Protein AF-A0AAN8KBB2-F1 (afdb_monomer_lite)

pLDDT: mean 76.2, std 16.67, range [43.81, 94.25]

Sequence (105 aa):
MLLILSHGQSGVERGFSFNAKILTENMQDKSIINRRHIVHHVHLIGGVDKFEVTPQCLQYASAARIKYRQYLDDQKKEDAKSTVDSKRKYIGDELTDCKKKKKMP

Secondary structure (DSSP, 8-state):
------S----TTSS--GGGTGGGTS--HHHHHHHHHHHHHHHHHTSGGG----HHHHHHHHHHHHHHHHHHHHHHHHHHHHHHHHHHHHHHHHHHHHHHHTT--

Radius of gyration: 27.63 Å; chains: 1; bounding box: 49×52×86 Å

Organism: Patella caerulea (NCBI:txid87958)

Structure (mmCIF, N/CA/C/O backbone):
data_AF-A0AAN8KBB2-F1
#
_entry.id   AF-A0AAN8KBB2-F1
#
loop_
_atom_site.group_PDB
_atom_site.id
_atom_site.type_symbol
_atom_site.label_atom_id
_atom_site.label_alt_id
_atom_site.label_comp_id
_atom_site.label_a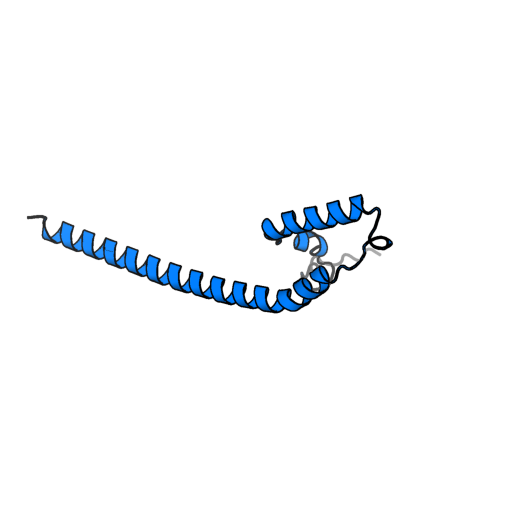sym_id
_atom_site.label_entity_id
_atom_site.label_seq_id
_atom_site.pdbx_PDB_ins_code
_atom_site.Cartn_x
_atom_site.Cartn_y
_atom_site.Cartn_z
_atom_site.occupancy
_atom_site.B_iso_or_equiv
_atom_site.auth_seq_id
_atom_site.auth_comp_id
_atom_site.auth_asym_id
_atom_site.auth_atom_id
_atom_site.pdbx_PDB_model_num
ATOM 1 N N . MET A 1 1 ? -31.308 42.283 -35.316 1.00 43.81 1 MET A N 1
ATOM 2 C CA . MET A 1 1 ? -32.445 41.836 -34.486 1.00 43.81 1 MET A CA 1
ATOM 3 C C . MET A 1 1 ? -31.862 41.245 -33.209 1.00 43.81 1 MET A C 1
ATOM 5 O O . MET A 1 1 ? -31.059 40.328 -33.300 1.00 43.81 1 MET A O 1
ATOM 9 N N . LEU A 1 2 ? -32.133 41.867 -32.061 1.00 45.19 2 LEU A N 1
ATOM 10 C CA . LEU A 1 2 ? -31.536 41.550 -30.761 1.00 45.19 2 LEU A CA 1
ATOM 11 C C . LEU A 1 2 ? -32.380 40.450 -30.091 1.00 45.19 2 LEU A C 1
ATOM 13 O O . LEU A 1 2 ? -33.501 40.730 -29.674 1.00 45.19 2 LEU A O 1
ATOM 17 N N . LEU A 1 3 ? -31.884 39.208 -30.022 1.00 45.06 3 LEU A N 1
ATOM 18 C CA . LEU A 1 3 ? -32.535 38.142 -29.247 1.00 45.06 3 LEU A CA 1
ATOM 19 C C . LEU A 1 3 ? -31.964 38.128 -27.827 1.00 45.06 3 LEU A C 1
ATOM 21 O O . LEU A 1 3 ? -30.880 37.609 -27.574 1.00 45.06 3 LEU A O 1
ATOM 25 N N . ILE A 1 4 ? -32.717 38.719 -26.905 1.00 54.91 4 ILE A N 1
ATOM 26 C CA . ILE A 1 4 ? -32.472 38.659 -25.466 1.00 54.91 4 ILE A CA 1
ATOM 27 C C . ILE A 1 4 ? -32.984 37.295 -24.991 1.00 54.91 4 ILE A C 1
ATOM 29 O O . ILE A 1 4 ? -34.193 37.081 -24.902 1.00 54.91 4 ILE A O 1
ATOM 33 N N . LEU A 1 5 ? -32.082 36.351 -24.718 1.00 51.34 5 LEU A N 1
ATOM 34 C CA . LEU A 1 5 ? -32.448 35.114 -24.032 1.00 51.34 5 LEU A CA 1
ATOM 35 C C . LEU A 1 5 ? -32.498 35.391 -22.528 1.00 51.34 5 LEU A C 1
ATOM 37 O O . LEU A 1 5 ? -31.493 35.719 -21.903 1.00 51.34 5 LEU A O 1
ATOM 41 N N . SER A 1 6 ? -33.712 35.287 -21.987 1.00 50.28 6 SER A N 1
ATOM 42 C CA . SER A 1 6 ? -34.041 35.313 -20.562 1.00 50.28 6 SER A CA 1
ATOM 43 C C . SER A 1 6 ? -33.042 34.497 -19.730 1.00 50.28 6 SER A C 1
ATOM 45 O O . SER A 1 6 ? -32.633 33.407 -20.134 1.00 50.28 6 SER A O 1
ATOM 47 N N . HIS A 1 7 ? -32.683 35.032 -18.560 1.00 55.75 7 HIS A N 1
ATOM 48 C CA . HIS A 1 7 ? -31.814 34.483 -17.510 1.00 55.75 7 HIS A CA 1
ATOM 49 C C . HIS A 1 7 ? -32.314 33.138 -16.921 1.00 55.75 7 HIS A C 1
ATOM 51 O O . HIS A 1 7 ? -32.507 32.996 -15.717 1.00 55.75 7 HIS A O 1
ATOM 57 N N . GLY A 1 8 ? -32.526 32.124 -17.759 1.00 53.81 8 GLY A N 1
ATOM 58 C CA . GLY A 1 8 ? -33.172 30.861 -17.390 1.00 53.81 8 GLY A CA 1
ATOM 59 C C . GLY A 1 8 ? -32.557 29.619 -18.034 1.00 53.81 8 GLY A C 1
ATOM 60 O O . GLY A 1 8 ? -33.244 28.613 -18.181 1.00 53.81 8 GLY A O 1
ATOM 61 N N . GLN A 1 9 ? -31.286 29.673 -18.446 1.00 51.62 9 GLN A N 1
ATOM 62 C CA . GLN A 1 9 ? -30.518 28.513 -18.935 1.00 51.62 9 GLN A CA 1
ATOM 63 C C . GLN A 1 9 ? -29.144 28.401 -18.247 1.00 51.62 9 GLN A C 1
ATOM 65 O O . GLN A 1 9 ? -28.168 27.973 -18.847 1.00 51.62 9 GLN A O 1
ATOM 70 N N . SER A 1 10 ? -29.072 28.761 -16.962 1.00 51.34 10 SER A N 1
ATOM 71 C CA . SER A 1 10 ? -28.016 28.277 -16.060 1.00 51.34 10 SER A CA 1
ATOM 72 C C . SER A 1 10 ? -28.609 27.184 -15.169 1.00 51.34 10 SER A C 1
ATOM 74 O O . SER A 1 10 ? -28.686 27.298 -13.949 1.00 51.34 10 SER A O 1
ATOM 76 N N . GLY A 1 11 ? -29.159 26.154 -15.813 1.00 44.25 11 GLY A N 1
ATOM 77 C CA . GLY A 1 11 ? -29.493 24.906 -15.145 1.00 44.25 11 GLY A CA 1
ATOM 78 C C . GLY A 1 11 ? -28.204 24.114 -14.971 1.00 44.25 11 GLY A C 1
ATOM 79 O O . GLY A 1 11 ? -27.480 23.889 -15.939 1.00 44.25 11 GLY A O 1
ATOM 80 N N . VAL A 1 12 ? -27.932 23.682 -13.745 1.00 51.47 12 VAL A N 1
ATOM 81 C CA . VAL A 1 12 ? -26.723 22.953 -13.312 1.00 51.47 12 VAL A CA 1
ATOM 82 C C . VAL A 1 12 ? -26.533 21.604 -14.049 1.00 51.47 12 VAL A C 1
ATOM 84 O O . VAL A 1 12 ? -25.526 20.926 -13.882 1.00 51.47 12 VAL A O 1
ATOM 87 N N . GLU A 1 13 ? -27.475 21.205 -14.906 1.00 52.47 13 GLU A N 1
ATOM 88 C CA . GLU A 1 13 ? -27.634 19.829 -15.386 1.00 52.47 13 GLU A CA 1
ATOM 89 C C . GLU A 1 13 ? -27.152 19.552 -16.817 1.00 52.47 13 GLU A C 1
ATOM 91 O O . GLU A 1 13 ? -27.321 18.437 -17.309 1.00 52.47 13 GLU A O 1
ATOM 96 N N . ARG A 1 14 ? -26.495 20.493 -17.507 1.00 52.41 14 ARG A N 1
ATOM 97 C CA . ARG A 1 14 ? -25.827 20.170 -18.785 1.00 52.41 14 ARG A CA 1
ATOM 98 C C . ARG A 1 14 ? -24.398 20.696 -18.883 1.00 52.41 14 ARG A C 1
ATOM 100 O O . ARG A 1 14 ? -24.109 21.688 -19.537 1.00 52.41 14 ARG A O 1
ATOM 107 N N . GLY A 1 15 ? -23.478 19.898 -18.346 1.00 52.41 15 GLY A N 1
ATOM 108 C CA . GLY A 1 15 ? -22.462 19.328 -19.238 1.00 52.41 15 GLY A CA 1
ATOM 109 C C . GLY A 1 15 ? -21.102 20.010 -19.348 1.00 52.41 15 GLY A C 1
ATOM 110 O O . GLY A 1 15 ? -20.316 19.576 -20.177 1.00 52.41 15 GLY A O 1
ATOM 111 N N . PHE A 1 16 ? -20.760 20.978 -18.500 1.00 46.12 16 PHE A N 1
ATOM 112 C CA . PHE A 1 16 ? -19.362 21.387 -18.312 1.00 46.12 16 PHE A CA 1
ATOM 113 C C . PHE A 1 16 ? -19.060 21.534 -16.828 1.00 46.12 16 PHE A C 1
ATOM 115 O O . PHE A 1 16 ? -18.769 22.614 -16.319 1.00 46.12 16 PHE A O 1
ATOM 122 N N . SER A 1 17 ? -19.131 20.414 -16.105 1.00 49.88 17 SER A N 1
ATOM 123 C CA . SER A 1 17 ? -18.520 20.379 -14.785 1.00 49.88 17 SER A CA 1
ATOM 124 C C . SER A 1 17 ? -17.014 20.520 -15.005 1.00 49.88 17 SER A C 1
ATOM 126 O O . SER A 1 17 ? -16.345 19.603 -15.487 1.00 49.88 17 SER A O 1
ATOM 128 N N . PHE A 1 18 ? -16.458 21.656 -14.604 1.00 44.00 18 PHE A N 1
ATOM 129 C CA . PHE A 1 18 ? -15.023 21.838 -14.395 1.00 44.00 18 PHE A CA 1
ATOM 130 C C . PHE A 1 18 ? -14.516 20.985 -13.206 1.00 44.00 18 PHE A C 1
ATOM 132 O O . PHE A 1 18 ? -13.495 21.278 -12.593 1.00 44.00 18 PHE A O 1
ATOM 139 N N . ASN A 1 19 ? -15.225 19.903 -12.869 1.00 49.50 19 ASN A N 1
ATOM 140 C CA . ASN A 1 19 ? -14.928 19.006 -11.765 1.00 49.50 19 ASN A CA 1
ATOM 141 C C . ASN A 1 19 ? -13.804 18.010 -12.109 1.00 49.50 19 ASN A C 1
ATOM 143 O O . ASN A 1 19 ? -13.433 17.180 -11.287 1.00 49.50 19 ASN A O 1
ATOM 147 N N . ALA A 1 20 ? -13.211 18.108 -13.306 1.00 49.81 20 ALA A N 1
ATOM 148 C CA . ALA A 1 20 ? -12.013 17.351 -13.664 1.00 49.81 20 ALA A CA 1
ATOM 149 C C . ALA A 1 20 ? -10.764 17.805 -12.881 1.00 49.81 20 ALA A C 1
ATOM 151 O O . ALA A 1 20 ? -9.817 17.033 -12.761 1.00 49.81 20 ALA A O 1
ATOM 152 N N . LYS A 1 21 ? -10.750 19.027 -12.317 1.00 50.34 21 LYS A N 1
ATOM 153 C CA . LYS A 1 21 ? -9.629 19.509 -11.483 1.00 50.34 21 LYS A CA 1
ATOM 154 C C . LYS A 1 21 ? -9.793 19.222 -9.983 1.00 50.34 21 LYS A C 1
ATOM 156 O O . LYS A 1 21 ? -8.786 19.111 -9.289 1.00 50.34 21 LYS A O 1
ATOM 161 N N . ILE A 1 22 ? -11.020 19.019 -9.500 1.00 50.03 22 ILE A N 1
ATOM 162 C CA . ILE A 1 22 ? -11.324 18.790 -8.072 1.00 50.03 22 ILE A CA 1
ATOM 163 C C . ILE A 1 22 ? -11.081 17.335 -7.636 1.00 50.03 22 ILE A C 1
ATOM 165 O O . ILE A 1 22 ? -10.846 17.078 -6.459 1.00 50.03 22 ILE A O 1
ATOM 169 N N . LEU A 1 23 ? -11.005 16.369 -8.564 1.00 47.25 23 LEU A N 1
ATOM 170 C CA . LEU A 1 23 ? -10.574 15.001 -8.223 1.00 47.25 23 LEU A CA 1
ATOM 171 C C . LEU A 1 23 ? -9.146 14.946 -7.647 1.00 47.25 23 LEU A C 1
ATOM 173 O O . LEU A 1 23 ? -8.782 13.967 -6.999 1.00 47.25 23 LEU A O 1
ATOM 177 N N . THR A 1 24 ? -8.345 15.996 -7.849 1.00 51.62 24 THR A N 1
ATOM 178 C CA . THR A 1 24 ? -7.016 16.116 -7.240 1.00 51.62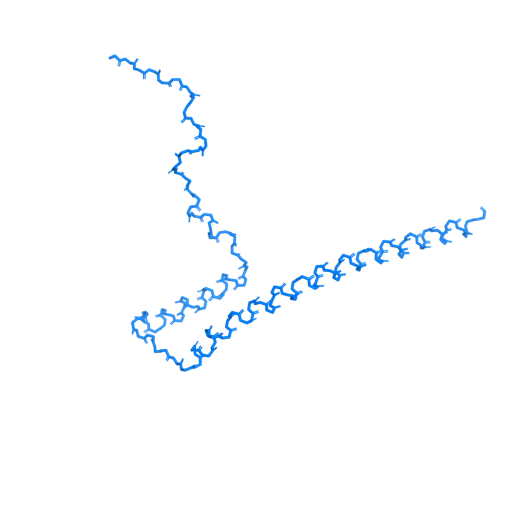 24 THR A CA 1
ATOM 179 C C . THR A 1 24 ? -7.064 16.459 -5.748 1.00 51.62 24 THR A C 1
ATOM 181 O O . THR A 1 24 ? -6.108 16.156 -5.041 1.00 51.62 24 THR A O 1
ATOM 184 N N . GLU A 1 25 ? -8.160 17.051 -5.265 1.00 55.50 25 GLU A N 1
ATOM 185 C CA . GLU A 1 25 ? -8.273 17.585 -3.899 1.00 55.50 25 GLU A CA 1
ATOM 186 C C . GLU A 1 25 ? -8.896 16.597 -2.902 1.00 55.50 25 GLU A C 1
ATOM 188 O O . GLU A 1 25 ? -8.709 16.754 -1.702 1.00 55.50 25 GLU A O 1
ATOM 193 N N . ASN A 1 26 ? -9.553 15.525 -3.365 1.00 64.69 26 ASN A N 1
ATOM 194 C CA . ASN A 1 26 ? -10.060 14.457 -2.487 1.00 64.69 26 ASN A CA 1
ATOM 195 C C . ASN A 1 26 ? -9.098 13.255 -2.379 1.00 64.69 26 ASN A C 1
ATOM 197 O O . ASN A 1 26 ? -9.516 12.109 -2.197 1.00 64.69 26 ASN A O 1
ATOM 201 N N . MET A 1 27 ? -7.794 13.481 -2.556 1.00 68.94 27 MET A N 1
ATOM 202 C CA . MET A 1 27 ? -6.786 12.457 -2.286 1.00 68.94 27 MET A CA 1
ATOM 203 C C . MET A 1 27 ? -6.362 12.528 -0.823 1.00 68.94 27 MET A C 1
ATOM 205 O O . MET A 1 27 ? -5.962 13.577 -0.337 1.00 68.94 27 MET A O 1
ATOM 209 N N . GLN A 1 28 ? -6.385 11.386 -0.137 1.00 80.94 28 GLN A N 1
ATOM 210 C CA . GLN A 1 28 ? -5.770 11.271 1.185 1.00 80.94 28 GLN A CA 1
ATOM 211 C C . GLN A 1 28 ? -4.271 11.609 1.101 1.00 80.94 28 GLN A C 1
ATOM 213 O O . GLN A 1 28 ? -3.613 11.230 0.129 1.00 80.94 28 GLN A O 1
ATOM 218 N N . ASP A 1 29 ? -3.703 12.228 2.139 1.00 83.12 29 ASP A N 1
ATOM 219 C CA . ASP A 1 29 ? -2.281 12.621 2.188 1.00 83.12 29 ASP A CA 1
ATOM 220 C C . ASP A 1 29 ? -1.331 11.475 1.813 1.00 83.12 29 ASP A C 1
ATOM 222 O O . ASP A 1 29 ? -0.369 11.644 1.060 1.00 83.12 29 ASP A O 1
ATOM 226 N N . LYS A 1 30 ? -1.654 10.261 2.274 1.00 84.12 30 LYS A N 1
ATOM 227 C CA . LYS A 1 30 ? -0.906 9.034 1.960 1.00 84.12 30 LYS A CA 1
ATOM 228 C C . LYS A 1 30 ? -0.862 8.757 0.454 1.00 84.12 30 LYS A C 1
ATOM 230 O O . LYS A 1 30 ? 0.177 8.364 -0.073 1.00 84.12 30 LYS A O 1
ATOM 235 N N . SER A 1 31 ? -1.966 8.991 -0.251 1.00 84.12 31 SER A N 1
ATOM 236 C CA . SER A 1 31 ? -2.057 8.825 -1.705 1.00 84.12 31 SER A CA 1
ATOM 237 C C . SER A 1 31 ? -1.195 9.849 -2.444 1.00 84.12 31 SER A C 1
ATOM 239 O O . SER A 1 31 ? -0.540 9.500 -3.426 1.00 84.12 31 SER A O 1
ATOM 241 N N . ILE A 1 32 ? -1.130 11.087 -1.947 1.00 87.12 32 ILE A N 1
ATOM 242 C CA . ILE A 1 32 ? -0.303 12.157 -2.524 1.00 87.12 32 ILE A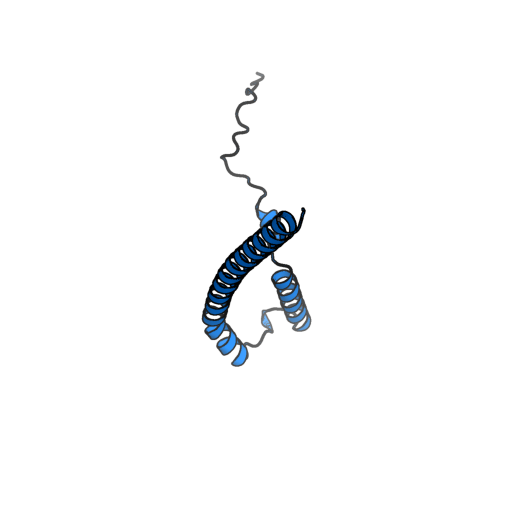 CA 1
ATOM 243 C C . ILE A 1 32 ? 1.187 11.828 -2.373 1.00 87.12 32 ILE A C 1
ATOM 245 O O . ILE A 1 32 ? 1.943 11.909 -3.346 1.00 87.12 32 ILE A O 1
ATOM 249 N N . ILE A 1 33 ? 1.603 11.396 -1.178 1.00 89.38 33 ILE A N 1
ATOM 250 C CA . ILE A 1 33 ? 2.987 10.990 -0.893 1.00 89.38 33 ILE A CA 1
ATOM 251 C C . ILE A 1 33 ? 3.395 9.824 -1.800 1.00 89.38 33 ILE A C 1
ATOM 253 O O . ILE A 1 33 ? 4.411 9.900 -2.494 1.00 89.38 33 ILE A O 1
ATOM 257 N N . ASN A 1 34 ? 2.568 8.778 -1.876 1.00 88.19 34 ASN A N 1
ATOM 258 C CA . ASN A 1 34 ? 2.845 7.614 -2.720 1.00 88.19 34 ASN A CA 1
ATOM 259 C C . ASN A 1 34 ? 2.939 7.990 -4.203 1.00 88.19 34 ASN A C 1
ATOM 261 O O . ASN A 1 34 ? 3.861 7.556 -4.896 1.00 88.19 34 ASN A O 1
ATOM 265 N N . ARG A 1 35 ? 2.039 8.851 -4.690 1.00 88.75 35 ARG A N 1
ATOM 266 C CA . ARG A 1 35 ? 2.092 9.361 -6.065 1.00 88.75 35 ARG A CA 1
ATOM 267 C C . ARG A 1 35 ? 3.393 10.114 -6.336 1.00 88.75 35 ARG A C 1
ATOM 269 O O . ARG A 1 35 ? 3.999 9.902 -7.385 1.00 88.75 35 ARG A O 1
ATOM 276 N N . ARG A 1 36 ? 3.848 10.955 -5.401 1.00 91.69 36 ARG A N 1
ATOM 277 C CA . ARG A 1 36 ? 5.127 11.669 -5.521 1.00 91.69 36 ARG A CA 1
ATOM 278 C C . ARG A 1 36 ? 6.299 10.697 -5.643 1.00 91.69 36 ARG A C 1
ATOM 280 O O . ARG A 1 36 ? 7.140 10.895 -6.516 1.00 91.69 36 ARG A O 1
ATOM 287 N N . HIS A 1 37 ? 6.339 9.649 -4.821 1.00 92.12 37 HIS A N 1
ATOM 288 C CA . HIS A 1 37 ? 7.385 8.626 -4.903 1.00 92.12 37 HIS A CA 1
ATOM 289 C C . HIS A 1 37 ? 7.405 7.927 -6.265 1.00 92.12 37 HIS A C 1
ATOM 291 O O . HIS A 1 37 ? 8.475 7.790 -6.857 1.00 92.12 37 HIS A O 1
ATOM 297 N N . ILE A 1 38 ? 6.235 7.548 -6.786 1.00 89.44 38 ILE A N 1
ATOM 298 C CA . ILE A 1 38 ? 6.115 6.890 -8.095 1.00 89.44 38 ILE A CA 1
ATOM 299 C C . ILE A 1 38 ? 6.618 7.813 -9.208 1.00 89.44 38 ILE A C 1
ATOM 301 O O . ILE A 1 38 ? 7.470 7.415 -9.997 1.00 89.44 38 ILE A O 1
ATOM 305 N N . VAL A 1 39 ? 6.138 9.059 -9.252 1.00 90.44 39 VAL A N 1
ATOM 306 C CA . VAL A 1 39 ? 6.542 10.029 -10.284 1.00 90.44 39 VAL A CA 1
ATOM 307 C C . VAL A 1 39 ? 8.042 10.309 -10.221 1.00 90.44 39 VAL A C 1
ATOM 309 O O . VAL A 1 39 ? 8.704 10.326 -11.255 1.00 90.44 39 VAL A O 1
ATOM 312 N N . HIS A 1 40 ? 8.592 10.486 -9.019 1.00 93.31 40 HIS A N 1
ATOM 313 C CA . HIS A 1 40 ? 10.024 10.694 -8.832 1.00 93.31 40 HIS A CA 1
ATOM 314 C C . HIS A 1 40 ? 10.842 9.502 -9.342 1.00 93.31 40 HIS A C 1
ATOM 316 O O . HIS A 1 40 ? 11.821 9.684 -10.058 1.00 93.31 40 HIS A O 1
ATOM 322 N N . HIS A 1 41 ? 10.417 8.279 -9.025 1.00 90.81 41 HIS A N 1
ATOM 323 C CA . HIS A 1 41 ? 11.090 7.068 -9.481 1.00 90.81 41 HIS A CA 1
ATOM 324 C C . HIS A 1 41 ? 11.055 6.916 -11.009 1.00 90.81 41 HIS A C 1
ATOM 326 O O . HIS A 1 41 ? 12.086 6.658 -11.624 1.00 90.81 41 HIS A O 1
ATOM 332 N N . VAL A 1 42 ? 9.900 7.160 -11.634 1.00 89.88 42 VAL A N 1
ATOM 333 C CA . VAL A 1 42 ? 9.761 7.144 -13.101 1.00 89.88 42 VAL A CA 1
ATOM 334 C C . VAL A 1 42 ? 10.641 8.214 -13.754 1.00 89.88 42 VAL A C 1
ATOM 336 O O . VAL A 1 42 ? 11.237 7.970 -14.804 1.00 89.88 42 VAL A O 1
ATOM 339 N N . HIS A 1 43 ? 10.761 9.388 -13.128 1.00 91.38 43 HIS A N 1
ATOM 340 C CA . HIS A 1 43 ? 11.637 10.451 -13.611 1.00 91.38 43 HIS A CA 1
ATOM 341 C C . HIS A 1 43 ? 13.119 10.054 -13.540 1.00 91.38 43 HIS A C 1
ATOM 343 O O . HIS A 1 43 ? 13.841 10.263 -14.510 1.00 91.38 43 HIS A O 1
ATOM 349 N N . LEU A 1 44 ? 13.556 9.424 -12.442 1.00 90.81 44 LEU A N 1
ATOM 350 C CA . LEU A 1 44 ? 14.932 8.930 -12.285 1.00 90.81 44 LEU A CA 1
ATOM 351 C C . LEU A 1 44 ? 15.311 7.880 -13.335 1.00 90.81 44 LEU A C 1
ATOM 353 O O . LEU A 1 44 ? 16.425 7.895 -13.847 1.00 90.81 44 LEU A O 1
ATOM 357 N N . ILE A 1 45 ? 14.382 6.984 -13.665 1.00 89.44 45 ILE A N 1
ATOM 358 C CA . ILE A 1 45 ? 14.582 5.938 -14.679 1.00 89.44 45 ILE A CA 1
ATOM 359 C C . ILE A 1 45 ? 14.611 6.531 -16.104 1.00 89.44 45 ILE A C 1
ATOM 361 O O . ILE A 1 45 ? 15.111 5.911 -17.043 1.00 89.44 45 ILE A O 1
ATOM 365 N N . GLY A 1 46 ? 14.150 7.773 -16.274 1.00 88.88 46 GLY A N 1
ATOM 366 C CA . GLY A 1 46 ? 14.133 8.464 -17.561 1.00 88.88 46 GLY A CA 1
ATOM 367 C C . GLY A 1 46 ? 12.928 8.094 -18.424 1.00 88.88 46 GLY A C 1
ATOM 368 O O . GLY A 1 46 ? 13.024 8.156 -19.650 1.00 88.88 46 GLY A O 1
ATOM 369 N N . GLY A 1 47 ? 11.814 7.709 -17.795 1.00 87.81 47 GLY A N 1
ATOM 370 C CA . GLY A 1 47 ? 10.549 7.396 -18.458 1.00 87.81 47 GLY A CA 1
ATOM 371 C C . GLY A 1 47 ? 10.021 5.997 -18.147 1.00 87.81 47 GLY A C 1
ATOM 372 O O . GLY A 1 47 ? 10.724 5.141 -17.621 1.00 87.81 47 GLY A O 1
ATOM 373 N N . VAL A 1 48 ? 8.750 5.771 -18.486 1.00 84.69 48 VAL A N 1
ATOM 374 C CA . VAL A 1 48 ? 8.055 4.491 -18.245 1.00 84.69 48 VAL A CA 1
ATOM 375 C C . VAL A 1 48 ? 8.588 3.373 -19.147 1.00 84.69 48 VAL A C 1
ATOM 377 O O . VAL A 1 48 ? 8.566 2.217 -18.756 1.00 84.69 48 VAL A O 1
ATOM 380 N N . ASP A 1 49 ? 9.113 3.721 -20.322 1.00 84.94 49 ASP A N 1
ATOM 381 C CA . ASP A 1 49 ? 9.677 2.774 -21.296 1.00 84.94 49 ASP A CA 1
ATOM 382 C C . ASP A 1 49 ? 10.867 1.975 -20.738 1.00 84.94 49 ASP A C 1
ATOM 384 O O . ASP A 1 49 ? 11.040 0.798 -21.028 1.00 84.94 49 ASP A O 1
ATOM 388 N N . LYS A 1 50 ? 11.644 2.602 -19.853 1.00 86.88 50 LYS A N 1
ATOM 389 C CA . LYS A 1 50 ? 12.825 2.009 -19.215 1.00 86.88 50 LYS A CA 1
ATOM 390 C C . LYS A 1 50 ? 12.500 1.301 -17.895 1.00 86.88 50 LYS A C 1
ATOM 392 O O . LYS A 1 50 ? 13.410 0.883 -17.184 1.00 86.88 50 LYS A O 1
ATOM 397 N N . PHE A 1 51 ? 11.222 1.218 -17.520 1.00 86.25 51 PHE A N 1
ATOM 398 C CA . PHE A 1 51 ? 10.812 0.566 -16.284 1.00 86.25 51 PHE A CA 1
ATOM 399 C C . PHE A 1 51 ? 10.743 -0.951 -16.475 1.00 86.25 51 PHE A C 1
ATOM 401 O O . PHE A 1 51 ? 9.842 -1.475 -17.130 1.00 86.25 51 PHE A O 1
ATOM 408 N N . GLU A 1 52 ? 11.674 -1.666 -15.852 1.00 87.19 52 GLU A N 1
ATOM 409 C CA . GLU A 1 52 ? 11.667 -3.125 -15.835 1.00 87.19 52 GLU A CA 1
ATOM 410 C C . GLU A 1 52 ? 10.707 -3.654 -14.761 1.00 87.19 52 GLU A C 1
ATOM 412 O O . GLU A 1 52 ? 10.809 -3.334 -13.574 1.00 87.19 52 GLU A O 1
ATOM 417 N N . VAL A 1 53 ? 9.753 -4.494 -15.173 1.00 86.88 53 VAL A N 1
ATOM 418 C CA . VAL A 1 53 ? 8.787 -5.101 -14.251 1.00 86.88 53 VAL A CA 1
ATOM 419 C C . VAL A 1 53 ? 9.439 -6.274 -13.521 1.00 86.88 53 VAL A C 1
ATOM 421 O O . VAL A 1 53 ? 9.485 -7.400 -14.014 1.00 86.88 53 VAL A O 1
ATOM 424 N N . THR A 1 54 ? 9.902 -6.019 -12.301 1.00 90.94 54 THR A N 1
ATOM 425 C CA . THR A 1 54 ? 10.455 -7.051 -11.415 1.00 90.94 54 THR A CA 1
ATOM 426 C C . THR A 1 54 ? 9.363 -8.041 -10.966 1.00 90.94 54 THR A C 1
ATOM 428 O O . THR A 1 54 ? 8.227 -7.628 -10.710 1.00 90.94 54 THR A O 1
ATOM 431 N N . PRO A 1 55 ? 9.674 -9.336 -10.741 1.00 92.00 55 PRO A N 1
ATOM 432 C CA . PRO A 1 55 ? 8.712 -10.318 -10.217 1.00 92.00 55 PRO A CA 1
ATOM 433 C C . PRO A 1 55 ? 8.016 -9.897 -8.913 1.00 92.00 55 PRO A C 1
ATOM 435 O O . PRO A 1 55 ? 6.860 -10.240 -8.668 1.00 92.00 55 PRO A O 1
ATOM 438 N N . GLN A 1 56 ? 8.692 -9.097 -8.088 1.00 91.00 56 GLN A N 1
ATOM 439 C CA . GLN A 1 56 ? 8.123 -8.519 -6.873 1.00 91.00 56 GLN A CA 1
ATOM 440 C C . GLN A 1 56 ? 6.945 -7.584 -7.182 1.00 91.00 56 GLN A C 1
ATOM 442 O O . GLN A 1 56 ? 5.936 -7.630 -6.483 1.00 91.00 56 GLN A O 1
ATOM 447 N N . CYS A 1 57 ? 7.017 -6.778 -8.248 1.00 88.81 57 CYS A N 1
ATOM 448 C CA . CYS A 1 57 ? 5.921 -5.898 -8.664 1.00 88.81 57 CYS A CA 1
ATOM 449 C C . CYS A 1 57 ? 4.660 -6.703 -8.994 1.00 88.81 57 CYS A C 1
ATOM 451 O O . CYS A 1 57 ? 3.564 -6.316 -8.590 1.00 88.81 57 CYS A O 1
ATOM 453 N N . LEU A 1 58 ? 4.820 -7.855 -9.652 1.00 91.44 58 LEU A N 1
ATOM 454 C CA . LEU A 1 58 ? 3.716 -8.769 -9.952 1.00 91.44 58 LEU A CA 1
ATOM 455 C C . LEU A 1 58 ? 3.103 -9.349 -8.671 1.00 91.44 58 LEU A C 1
ATOM 457 O O . LEU A 1 58 ? 1.880 -9.350 -8.514 1.00 91.44 58 LEU A O 1
ATOM 461 N N . GLN A 1 59 ? 3.937 -9.772 -7.715 1.00 92.94 59 GLN A N 1
ATOM 462 C CA . GLN A 1 59 ? 3.463 -10.239 -6.409 1.00 92.94 59 GLN A CA 1
ATOM 463 C C . GLN A 1 59 ? 2.698 -9.139 -5.661 1.00 92.94 59 GLN A C 1
ATOM 465 O O . GLN A 1 59 ? 1.581 -9.375 -5.194 1.00 92.94 59 GLN A O 1
ATOM 470 N N . TYR A 1 60 ? 3.235 -7.917 -5.605 1.00 90.44 60 TYR A N 1
ATOM 471 C CA . TYR A 1 60 ? 2.560 -6.780 -4.979 1.00 90.44 60 TYR A CA 1
ATOM 472 C C . TYR A 1 60 ? 1.234 -6.439 -5.661 1.00 90.44 60 TYR A C 1
ATOM 474 O O . TYR A 1 60 ? 0.246 -6.213 -4.960 1.00 90.44 60 TYR A O 1
ATOM 482 N N . ALA A 1 61 ? 1.181 -6.454 -6.995 1.00 90.06 61 ALA A N 1
ATOM 483 C CA . ALA A 1 61 ? -0.044 -6.215 -7.753 1.00 90.06 61 ALA A CA 1
ATOM 484 C C . ALA A 1 61 ? -1.107 -7.285 -7.458 1.00 90.06 61 ALA A C 1
ATOM 486 O O . ALA A 1 61 ? -2.259 -6.950 -7.181 1.00 90.06 61 ALA A O 1
ATOM 487 N N . SER A 1 62 ? -0.713 -8.563 -7.420 1.00 91.94 62 SER A N 1
ATOM 488 C CA . SER A 1 62 ? -1.624 -9.667 -7.088 1.00 91.94 62 SER A CA 1
ATOM 489 C C . SER A 1 62 ? -2.180 -9.560 -5.658 1.00 91.94 62 SER A C 1
ATOM 491 O O . SER A 1 62 ? -3.368 -9.790 -5.421 1.00 91.94 62 SER A O 1
ATOM 493 N N . ALA A 1 63 ? -1.349 -9.122 -4.707 1.00 93.50 63 ALA A N 1
ATOM 494 C CA . ALA A 1 63 ? -1.730 -8.959 -3.308 1.00 93.50 63 ALA A CA 1
ATOM 495 C C . ALA A 1 63 ? -2.502 -7.656 -3.029 1.00 93.50 63 ALA A C 1
ATOM 497 O O . ALA A 1 63 ? -3.156 -7.551 -1.988 1.00 93.50 63 ALA A O 1
ATOM 498 N N . ALA A 1 64 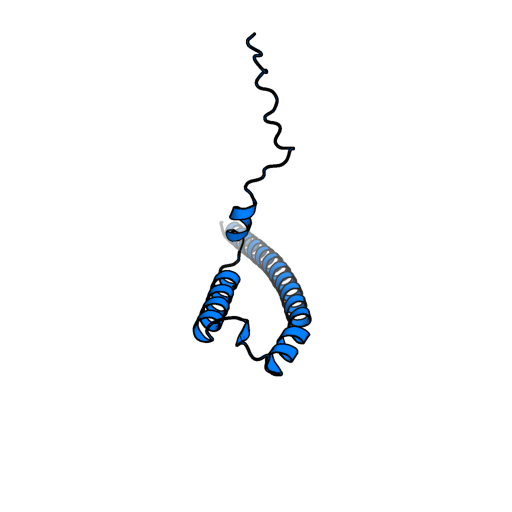? -2.454 -6.665 -3.927 1.00 90.94 64 ALA A N 1
ATOM 499 C CA . ALA A 1 64 ? -3.033 -5.338 -3.710 1.00 90.94 64 ALA A CA 1
ATOM 500 C C . ALA A 1 64 ? -4.530 -5.404 -3.385 1.00 90.94 64 ALA A C 1
ATOM 502 O O . ALA A 1 64 ? -4.994 -4.761 -2.442 1.00 90.94 64 ALA A O 1
ATOM 503 N N . ARG A 1 65 ? -5.278 -6.252 -4.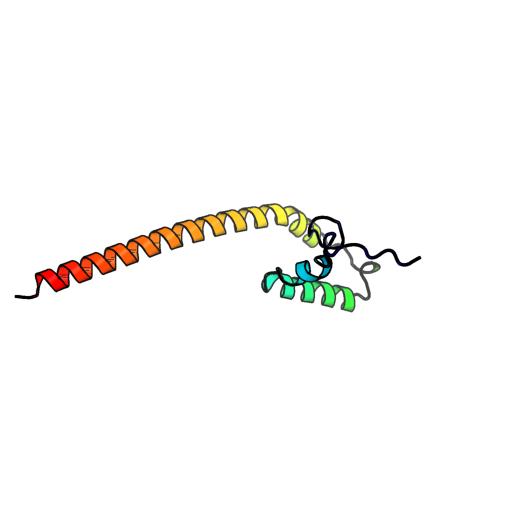101 1.00 91.69 65 ARG A N 1
ATOM 504 C CA . ARG A 1 65 ? -6.714 -6.448 -3.858 1.00 91.69 65 ARG A CA 1
ATOM 505 C C . ARG A 1 65 ? -6.994 -7.003 -2.462 1.00 91.69 65 ARG A C 1
ATOM 507 O O . ARG A 1 65 ? -7.940 -6.569 -1.809 1.00 91.69 65 ARG A O 1
ATOM 514 N N . ILE A 1 66 ? -6.191 -7.967 -2.013 1.00 94.25 66 ILE A N 1
ATOM 515 C CA . ILE A 1 66 ? -6.348 -8.590 -0.693 1.00 94.25 66 ILE A CA 1
ATOM 516 C C . ILE A 1 66 ? -6.054 -7.559 0.398 1.00 94.25 66 ILE A C 1
ATOM 518 O O . ILE A 1 66 ? -6.870 -7.393 1.301 1.00 94.25 66 ILE A O 1
ATOM 522 N N . LYS A 1 67 ? -4.949 -6.815 0.265 1.00 92.50 67 LYS A N 1
ATOM 523 C CA . LYS A 1 67 ? -4.569 -5.743 1.198 1.00 92.50 67 LYS A CA 1
ATOM 524 C C . LYS A 1 67 ? -5.631 -4.649 1.283 1.00 92.50 67 LYS A C 1
ATOM 526 O O . LYS A 1 67 ? -5.950 -4.194 2.374 1.00 92.50 67 LYS A O 1
ATOM 531 N N . TYR A 1 68 ? -6.215 -4.259 0.150 1.00 90.69 68 TYR A N 1
ATOM 532 C CA . TYR A 1 68 ? -7.296 -3.275 0.135 1.00 90.69 68 TYR A CA 1
ATOM 533 C C . TYR A 1 68 ? -8.536 -3.777 0.881 1.00 90.69 68 TYR A C 1
ATOM 535 O O . TYR A 1 68 ? -9.118 -3.048 1.679 1.00 90.69 68 TYR A O 1
ATOM 543 N N . ARG A 1 69 ? -8.914 -5.044 0.683 1.00 92.94 69 ARG A N 1
ATOM 544 C CA . ARG A 1 69 ? -10.045 -5.634 1.407 1.00 92.94 69 ARG A CA 1
ATOM 545 C C . ARG A 1 69 ? -9.784 -5.719 2.914 1.00 92.94 69 ARG A C 1
ATOM 547 O O . ARG A 1 69 ? -10.664 -5.360 3.683 1.00 92.94 69 ARG A O 1
ATOM 554 N N . GLN A 1 70 ? -8.576 -6.113 3.316 1.00 94.25 70 GLN A N 1
ATOM 555 C CA . GLN A 1 70 ? -8.160 -6.101 4.724 1.00 94.25 70 GLN A CA 1
ATOM 556 C C . GLN A 1 70 ? -8.257 -4.695 5.328 1.00 94.25 70 GLN A C 1
ATOM 558 O O . GLN A 1 70 ? -8.853 -4.534 6.385 1.00 94.25 70 GLN A O 1
ATOM 563 N N . TYR A 1 71 ? -7.766 -3.675 4.617 1.00 91.25 71 TYR A N 1
ATOM 564 C CA . TYR A 1 71 ? -7.870 -2.280 5.048 1.00 91.25 71 TYR A CA 1
ATOM 565 C C . TYR A 1 71 ? -9.326 -1.840 5.275 1.00 91.25 71 TYR A C 1
ATOM 567 O O . TYR A 1 71 ? -9.628 -1.245 6.306 1.00 91.25 71 TYR A O 1
ATOM 575 N N . LEU A 1 72 ? -10.240 -2.169 4.355 1.00 93.12 72 LEU A N 1
ATOM 576 C CA . LEU A 1 72 ? -11.663 -1.846 4.517 1.00 93.12 72 LEU A CA 1
ATOM 577 C C . LEU A 1 72 ? -12.295 -2.556 5.720 1.00 93.12 72 LEU A C 1
ATOM 579 O O . LEU A 1 72 ? -13.140 -1.980 6.405 1.00 93.12 72 LEU A O 1
ATOM 583 N N . ASP A 1 73 ? -11.918 -3.809 5.971 1.00 93.56 73 ASP A N 1
ATOM 584 C CA . ASP A 1 73 ? -12.433 -4.562 7.114 1.00 93.56 73 ASP A CA 1
ATOM 585 C C . ASP A 1 73 ? -11.897 -4.014 8.440 1.00 93.56 73 ASP A C 1
ATOM 587 O O . ASP A 1 73 ? -12.634 -3.962 9.426 1.00 93.56 73 ASP A O 1
ATOM 591 N N . ASP A 1 74 ? -10.645 -3.567 8.473 1.00 91.81 74 ASP A N 1
ATOM 592 C CA . ASP A 1 74 ? -10.060 -2.944 9.657 1.00 91.81 74 ASP A CA 1
ATOM 593 C C . ASP A 1 74 ? -10.661 -1.563 9.929 1.00 91.81 74 ASP A C 1
ATOM 595 O O . ASP A 1 74 ? -11.003 -1.282 11.077 1.00 91.81 74 ASP A O 1
ATOM 599 N N . GLN A 1 75 ? -10.929 -0.768 8.889 1.00 89.44 75 GLN A N 1
ATOM 600 C CA . GLN A 1 75 ? -11.626 0.513 9.024 1.00 89.44 75 GLN A CA 1
ATOM 601 C C . GLN A 1 75 ? -13.012 0.332 9.667 1.00 89.44 75 GLN A C 1
ATOM 603 O O . GLN A 1 75 ? -13.343 0.996 10.646 1.00 89.44 75 GLN A O 1
ATOM 608 N N . LYS A 1 76 ? -13.787 -0.663 9.213 1.00 90.88 76 LYS A N 1
ATOM 609 C CA . LYS A 1 76 ? -15.088 -0.992 9.825 1.00 90.88 76 LYS A CA 1
ATOM 610 C C . LYS A 1 76 ? -14.964 -1.396 11.295 1.00 90.88 76 LYS A C 1
ATOM 612 O O . LYS A 1 76 ? -15.841 -1.075 12.098 1.00 90.88 76 LYS A O 1
ATOM 617 N N . LYS A 1 77 ? -13.907 -2.128 11.664 1.00 89.62 77 LYS A N 1
ATOM 618 C CA . LYS A 1 77 ? -13.661 -2.509 13.064 1.00 89.62 77 LYS A CA 1
ATOM 619 C C . LYS A 1 77 ? -13.274 -1.301 13.911 1.00 89.62 77 LYS A C 1
ATOM 621 O O . LYS A 1 77 ? -13.692 -1.241 15.063 1.00 89.62 77 LYS A O 1
ATOM 626 N N . GLU A 1 78 ? -12.476 -0.377 13.387 1.00 86.69 78 GLU A N 1
ATOM 627 C CA . GLU A 1 78 ? -12.116 0.865 14.081 1.00 86.69 78 GLU A CA 1
ATOM 628 C C . GLU A 1 78 ? -13.345 1.749 14.316 1.00 86.69 78 GLU A C 1
ATOM 630 O O . GLU A 1 78 ? -13.548 2.225 15.434 1.00 86.69 78 GLU A O 1
ATOM 635 N N . ASP A 1 79 ? -14.231 1.864 13.328 1.00 81.62 79 ASP A N 1
ATOM 636 C CA . ASP A 1 79 ? -15.499 2.590 13.461 1.00 81.62 79 ASP A CA 1
ATOM 637 C C . ASP A 1 79 ? -16.433 1.926 14.493 1.00 81.62 79 ASP A C 1
ATOM 639 O O . ASP A 1 79 ? -17.037 2.581 15.350 1.00 81.62 79 ASP A O 1
ATOM 643 N N . ALA A 1 80 ? -16.511 0.594 14.488 1.00 81.19 80 ALA A N 1
ATOM 644 C CA . ALA A 1 80 ? -17.276 -0.148 15.488 1.00 81.19 80 ALA A CA 1
ATOM 645 C C . ALA A 1 80 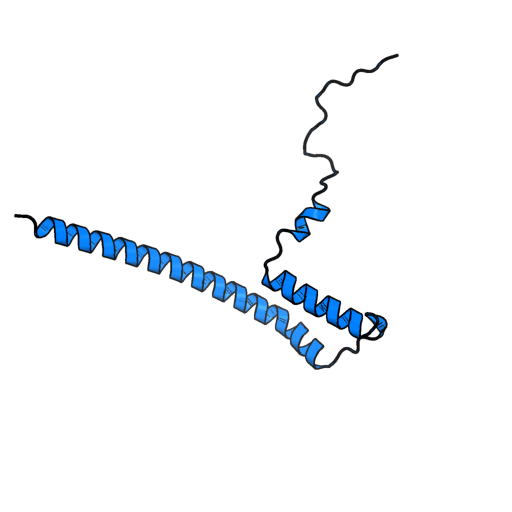? -16.685 0.000 16.905 1.00 81.19 80 ALA A C 1
ATOM 647 O O . ALA A 1 80 ? -17.427 0.119 17.879 1.00 81.19 80 ALA A O 1
ATOM 648 N N . LYS A 1 81 ? -15.356 0.027 17.045 1.00 79.88 81 LYS A N 1
ATOM 649 C CA . LYS A 1 81 ? -14.691 0.237 18.341 1.00 79.88 81 LYS A CA 1
ATOM 650 C C . LYS A 1 81 ? -14.880 1.664 18.850 1.00 79.88 81 LYS A C 1
ATOM 652 O O . LYS A 1 81 ? -15.269 1.839 19.999 1.00 79.88 81 LYS A O 1
ATOM 657 N N . SER A 1 82 ? -14.695 2.672 18.000 1.00 73.50 82 SER A N 1
ATOM 658 C CA . SER A 1 82 ? -14.826 4.084 18.384 1.00 73.50 82 SER A CA 1
ATOM 659 C C . SER A 1 82 ? -16.240 4.437 18.857 1.00 73.50 82 SER A C 1
ATOM 661 O O . SER A 1 82 ? -16.407 5.190 19.821 1.00 73.50 82 SER A O 1
ATOM 663 N N . THR A 1 83 ? -17.267 3.837 18.249 1.00 71.81 83 THR A N 1
ATOM 664 C CA . THR A 1 83 ? -18.665 4.008 18.671 1.00 71.81 83 THR A CA 1
ATOM 665 C C . THR A 1 83 ? -18.961 3.319 20.004 1.00 71.81 83 THR A C 1
ATOM 667 O O . THR A 1 83 ? -19.675 3.880 20.838 1.00 71.81 83 THR A O 1
ATOM 670 N N . VAL A 1 84 ? -18.399 2.133 20.249 1.00 77.19 84 VAL A N 1
ATOM 671 C CA . VAL A 1 84 ? -18.534 1.425 21.534 1.00 77.19 84 VAL A CA 1
ATOM 672 C C . VAL A 1 84 ? -17.780 2.152 22.649 1.00 77.19 84 VAL A C 1
ATOM 674 O O . VAL A 1 84 ? -18.327 2.326 23.740 1.00 77.19 84 VAL A O 1
ATOM 677 N N . ASP A 1 85 ? -16.571 2.637 22.375 1.00 74.12 85 ASP A N 1
ATOM 678 C CA . ASP A 1 85 ? -15.753 3.382 23.334 1.00 74.12 85 ASP A CA 1
ATOM 679 C C . ASP A 1 85 ? -16.378 4.736 23.687 1.00 74.12 85 ASP A C 1
ATOM 681 O O . ASP A 1 85 ? -16.415 5.109 24.860 1.00 74.12 85 ASP A O 1
ATOM 685 N N . SER A 1 86 ? -16.953 5.437 22.705 1.00 73.38 86 SER A N 1
ATOM 686 C CA . SER A 1 86 ? -17.715 6.671 22.940 1.00 73.38 86 SER A CA 1
ATOM 687 C C . SER A 1 86 ? -18.931 6.428 23.838 1.00 73.38 86 SER A C 1
ATOM 689 O O . SER A 1 86 ? -19.152 7.171 24.794 1.00 73.38 86 SER A O 1
ATOM 691 N N . LYS A 1 87 ? -19.682 5.341 23.598 1.00 77.81 87 LYS A N 1
ATOM 692 C CA . LYS A 1 87 ? -20.817 4.948 24.452 1.00 77.81 87 LYS A CA 1
ATOM 693 C C . LYS A 1 87 ? -20.370 4.580 25.868 1.00 77.81 87 LYS A C 1
ATOM 695 O O . LYS A 1 87 ? -21.024 4.969 26.831 1.00 77.81 87 LYS A O 1
ATOM 700 N N . ARG A 1 88 ? -19.252 3.862 26.017 1.00 74.88 88 ARG A N 1
ATOM 701 C CA . ARG A 1 88 ? -18.682 3.519 27.332 1.00 74.88 88 ARG A CA 1
ATOM 702 C C . ARG A 1 88 ? -18.253 4.749 28.118 1.00 74.88 88 ARG A C 1
ATOM 704 O O . ARG A 1 88 ? -18.535 4.806 29.311 1.00 74.88 88 ARG A O 1
ATOM 711 N N . LYS A 1 89 ? -17.585 5.706 27.467 1.00 81.12 89 LYS A N 1
ATOM 712 C CA . LYS A 1 89 ? -17.191 6.974 28.095 1.00 81.12 89 LYS A CA 1
ATOM 713 C C . LYS A 1 89 ? -18.416 7.741 28.583 1.00 81.12 89 LYS A C 1
ATOM 715 O O . LYS A 1 89 ? -18.479 8.058 29.761 1.00 81.12 89 LYS A O 1
ATOM 720 N N . TYR A 1 90 ? -19.430 7.887 27.730 1.00 79.06 90 TYR A N 1
ATOM 721 C CA . TYR A 1 90 ? -20.683 8.555 28.088 1.00 79.06 90 TYR A CA 1
ATOM 722 C C . TYR A 1 90 ? -21.379 7.919 29.306 1.00 79.06 90 TYR A C 1
ATOM 724 O O . TYR A 1 90 ? -21.743 8.613 30.250 1.00 79.06 90 TYR A O 1
ATOM 732 N N . ILE A 1 91 ? -21.503 6.586 29.335 1.00 80.62 91 ILE A N 1
ATOM 733 C CA . ILE A 1 91 ? -22.090 5.866 30.481 1.00 80.62 91 ILE A CA 1
ATOM 734 C C . ILE A 1 91 ? -21.225 6.026 31.745 1.00 80.62 91 ILE A C 1
ATOM 736 O O . ILE A 1 91 ? -21.752 6.116 32.856 1.00 80.62 91 ILE A O 1
ATOM 740 N N . GLY A 1 92 ? -19.898 6.048 31.594 1.00 81.31 92 GLY A N 1
ATOM 741 C CA . GLY A 1 92 ? -18.963 6.290 32.691 1.00 81.31 92 GLY A CA 1
ATOM 742 C C . GLY A 1 92 ? -19.142 7.676 33.308 1.00 81.31 92 GLY A C 1
ATOM 743 O O . GLY A 1 92 ? -19.244 7.785 34.531 1.00 81.31 92 GLY A O 1
ATOM 744 N N . ASP A 1 93 ? -19.249 8.703 32.470 1.00 81.38 93 ASP A N 1
ATOM 745 C CA . ASP A 1 93 ? -19.431 10.090 32.895 1.00 81.38 93 ASP A CA 1
ATOM 746 C C . ASP A 1 93 ? -20.774 10.269 33.627 1.00 81.38 93 ASP A C 1
ATOM 748 O O . ASP A 1 93 ? -20.786 10.743 34.768 1.00 81.38 93 ASP A O 1
ATOM 752 N N . GLU A 1 94 ? -21.872 9.739 33.073 1.00 83.50 94 GLU A N 1
ATOM 753 C CA . GLU A 1 94 ? -23.199 9.699 33.719 1.00 83.50 94 GLU A CA 1
ATOM 754 C C . GLU A 1 94 ? -23.151 9.030 35.106 1.00 83.50 94 GLU A C 1
ATOM 756 O O . GLU A 1 94 ? -23.682 9.548 36.093 1.00 83.50 94 GLU A O 1
ATOM 761 N N . LEU A 1 95 ? -22.452 7.894 35.229 1.00 79.38 95 LEU A N 1
ATOM 762 C CA . LEU A 1 95 ? -22.307 7.193 36.505 1.00 79.38 95 LEU A CA 1
ATOM 763 C C . LEU A 1 95 ? -21.532 8.033 37.533 1.00 79.38 95 LEU A C 1
ATOM 765 O O . LEU A 1 95 ? -21.852 7.998 38.729 1.00 79.38 95 LEU A O 1
ATOM 769 N N . THR A 1 96 ? -20.504 8.772 37.104 1.00 81.06 96 THR A N 1
ATOM 770 C CA . THR A 1 96 ? -19.761 9.664 38.006 1.00 81.06 96 THR A CA 1
ATOM 771 C C . THR A 1 96 ? -20.615 10.833 38.474 1.00 81.06 96 THR A C 1
ATOM 773 O O . THR A 1 96 ? -20.571 11.169 39.659 1.00 81.06 96 THR A O 1
ATOM 776 N N . ASP A 1 97 ? -21.449 11.394 37.606 1.00 82.50 97 ASP A N 1
ATOM 777 C CA . ASP A 1 97 ? -22.319 12.513 37.954 1.00 82.50 97 ASP A CA 1
ATOM 778 C C . ASP A 1 97 ? -23.476 12.082 38.858 1.00 82.50 97 ASP A C 1
ATOM 780 O O . ASP A 1 97 ? -23.763 12.757 39.852 1.00 82.50 97 ASP A O 1
ATOM 784 N N . CYS A 1 98 ? -24.061 10.903 38.632 1.00 76.69 98 CYS A N 1
ATOM 785 C CA . CYS A 1 98 ? -25.002 10.299 39.578 1.00 76.69 98 CYS A CA 1
ATOM 786 C C . CYS A 1 98 ? -24.359 10.057 40.953 1.00 76.69 98 CYS A C 1
ATOM 788 O O . CYS A 1 98 ? -24.986 10.325 41.979 1.00 76.69 98 CYS A O 1
ATOM 790 N N . LYS A 1 99 ? -23.103 9.590 41.005 1.00 78.44 99 LYS A N 1
ATOM 791 C CA . LYS A 1 99 ? -22.368 9.393 42.270 1.00 78.44 99 LYS A CA 1
ATOM 792 C C . LYS A 1 99 ? -22.059 10.708 42.989 1.00 78.44 99 LYS A C 1
ATOM 794 O O . LYS A 1 99 ? -22.115 10.731 44.217 1.00 78.44 99 LYS A O 1
ATOM 799 N N . LYS A 1 100 ? -21.752 11.786 42.259 1.00 81.44 100 LYS A N 1
ATOM 800 C CA . LYS A 1 100 ? -21.550 13.129 42.832 1.00 81.44 100 LYS A CA 1
ATOM 801 C C . LYS A 1 100 ? -22.851 13.675 43.423 1.00 81.44 100 LYS A C 1
ATOM 803 O O . LYS A 1 100 ? -22.850 14.090 44.577 1.00 81.44 100 LYS A O 1
ATOM 808 N N . LYS A 1 101 ? -23.968 13.575 42.690 1.00 74.75 101 LYS A N 1
ATOM 809 C CA . LYS A 1 101 ? -25.303 13.996 43.163 1.00 74.75 101 LYS A CA 1
ATOM 810 C C . LYS A 1 101 ? -25.755 13.237 44.416 1.00 74.75 101 LYS A C 1
ATOM 812 O O . LYS A 1 101 ? -26.381 13.822 45.284 1.00 74.75 101 LYS A O 1
ATOM 817 N N . LYS A 1 102 ? -25.392 11.954 44.546 1.00 66.56 102 LYS A N 1
ATOM 818 C CA . LYS A 1 102 ? -25.712 11.119 45.721 1.00 66.56 102 LYS A CA 1
ATOM 819 C C . LYS A 1 102 ? -24.852 11.403 46.963 1.00 66.56 102 LYS A C 1
ATOM 821 O O . LYS A 1 102 ? -25.164 10.888 48.029 1.00 66.56 102 LYS A O 1
ATOM 826 N N . LYS A 1 103 ? -23.745 12.143 46.817 1.00 62.00 103 LYS A N 1
ATOM 827 C CA . LYS A 1 103 ? -22.831 12.537 47.906 1.00 62.00 103 LYS A CA 1
ATOM 828 C C . LYS A 1 103 ? -23.051 13.971 48.400 1.00 62.00 103 LYS A C 1
ATOM 830 O O . LYS A 1 103 ? -22.374 14.375 49.340 1.00 62.00 103 LYS A O 1
ATOM 835 N N . MET A 1 104 ? -23.941 14.737 47.769 1.00 49.84 104 MET A N 1
ATOM 836 C CA . MET A 1 104 ? -24.355 16.035 48.299 1.00 49.84 104 MET A CA 1
ATOM 837 C C . MET A 1 104 ? -25.398 15.797 49.408 1.00 49.84 104 MET A C 1
ATOM 839 O O . MET A 1 104 ? -26.293 14.981 49.180 1.00 49.84 104 MET A O 1
ATOM 843 N N . PRO A 1 105 ? -25.230 16.408 50.599 1.00 56.56 105 PRO A N 1
ATOM 844 C CA . PRO A 1 105 ? -26.135 16.246 51.738 1.00 56.56 105 PRO A CA 1
ATOM 845 C C . PRO A 1 105 ? -27.528 16.824 51.476 1.00 56.56 105 PRO A C 1
ATOM 847 O O . PRO A 1 105 ? -27.628 17.797 50.693 1.00 56.56 105 PRO A O 1
#

Foldseek 3Di:
DDDDDPPPPPDVPDDDDPCVVVVVVPDDPVRVVVVVVVVVVCVVLVHPVSDDDDVVNVVCVVCVVVVVVVVVVVVVVVVVVVVVVVVVVVVVVVVVVVVVVVPDD